Protein AF-A0A7J4EHS3-F1 (afdb_monomer_lite)

pLDDT: mean 74.92, std 10.78, range [51.06, 93.81]

Foldseek 3Di:
DVVVVVVVVCVVCVVVVVVVVVLVVQQDAQAPQNQDADPVRHRPRDSSHHPSVVVVVVVVVD

Secondary structure (DSSP, 8-state):
-HHHHHHHHHHHHHHHHHHHHHHHHS--S-BTTTTPBPTTSSBSS-TT-BHHHHHHHHHHT-

Sequence (62 aa):
MQYEVILQALWLILPAYAANGCAVLVGGGTPIDFGKMWKDGRRILGDGKTWRGLFLVLSLEQ

Structure (mmCIF, N/CA/C/O backbone):
data_AF-A0A7J4EHS3-F1
#
_entry.id   AF-A0A7J4EHS3-F1
#
loop_
_atom_site.group_PDB
_atom_site.id
_atom_site.type_symbol
_atom_site.label_atom_id
_atom_site.label_alt_id
_atom_site.label_comp_id
_atom_site.label_asym_id
_atom_site.label_entity_id
_atom_site.label_seq_id
_atom_site.pdbx_PDB_ins_code
_atom_site.Cartn_x
_atom_site.Cartn_y
_atom_site.Cartn_z
_atom_site.occupancy
_atom_site.B_iso_or_equiv
_atom_site.auth_seq_id
_atom_site.auth_comp_id
_atom_site.auth_asym_id
_atom_site.auth_atom_id
_atom_site.pdbx_PDB_model_num
ATOM 1 N N . MET A 1 1 ? 18.464 0.600 -27.351 1.00 63.44 1 MET A N 1
ATOM 2 C CA . MET A 1 1 ? 18.735 -0.771 -26.865 1.00 63.44 1 MET A CA 1
ATOM 3 C C . MET A 1 1 ? 19.012 -0.829 -25.361 1.00 63.44 1 MET A C 1
ATOM 5 O O . MET A 1 1 ? 18.081 -1.121 -24.631 1.00 63.44 1 MET A O 1
ATOM 9 N N . GLN A 1 2 ? 20.215 -0.519 -24.845 1.00 73.69 2 GLN A N 1
ATOM 10 C CA . GLN A 1 2 ? 20.514 -0.719 -23.406 1.00 73.69 2 GLN A CA 1
ATOM 11 C C . GLN A 1 2 ? 19.744 0.235 -22.468 1.00 73.69 2 GLN A C 1
ATOM 13 O O . GLN A 1 2 ? 19.194 -0.187 -21.455 1.00 73.69 2 GLN A O 1
ATOM 18 N N . TYR A 1 3 ? 19.680 1.523 -22.821 1.00 84.06 3 TYR A N 1
ATOM 19 C CA . TYR A 1 3 ? 19.006 2.545 -22.009 1.00 84.06 3 TYR A CA 1
ATOM 20 C C . TYR A 1 3 ? 17.480 2.395 -21.992 1.00 84.06 3 TYR A C 1
ATOM 22 O O . TYR A 1 3 ? 16.850 2.683 -20.979 1.00 84.06 3 TYR A O 1
ATOM 30 N N . GLU A 1 4 ? 16.886 1.902 -23.082 1.00 90.81 4 GLU A N 1
ATOM 31 C CA . GLU A 1 4 ? 15.437 1.675 -23.170 1.00 90.81 4 GLU A CA 1
ATOM 32 C C . GLU A 1 4 ? 14.973 0.609 -22.180 1.00 90.81 4 GLU A C 1
ATOM 34 O O . GLU A 1 4 ? 13.978 0.817 -21.494 1.00 90.81 4 GLU A O 1
ATOM 39 N N . VAL A 1 5 ? 15.724 -0.488 -22.042 1.00 91.12 5 VAL A N 1
ATOM 40 C CA . VAL A 1 5 ? 15.397 -1.561 -21.090 1.00 91.12 5 VAL A CA 1
ATOM 41 C C . VAL A 1 5 ? 15.442 -1.045 -19.651 1.00 91.12 5 VAL A C 1
ATOM 43 O O . VAL A 1 5 ? 14.560 -1.357 -18.855 1.00 91.12 5 VAL A O 1
ATOM 46 N N . ILE A 1 6 ? 16.431 -0.210 -19.319 1.00 92.19 6 ILE A N 1
ATOM 47 C CA . ILE A 1 6 ? 16.550 0.392 -17.983 1.00 92.19 6 ILE A CA 1
ATOM 48 C C . ILE A 1 6 ? 15.373 1.336 -17.714 1.00 92.19 6 ILE A C 1
ATOM 50 O O . ILE A 1 6 ? 14.764 1.263 -16.649 1.00 92.19 6 ILE A O 1
ATOM 54 N N . LEU A 1 7 ? 15.013 2.189 -18.677 1.00 93.81 7 LEU A N 1
ATOM 55 C CA . LEU A 1 7 ? 13.881 3.109 -18.541 1.00 93.81 7 LEU A CA 1
ATOM 56 C C . LEU A 1 7 ? 12.546 2.366 -18.402 1.00 93.81 7 LEU A C 1
ATOM 58 O O . LEU A 1 7 ? 11.737 2.732 -17.553 1.00 93.81 7 LEU A O 1
ATOM 62 N N . GLN A 1 8 ? 12.333 1.297 -19.171 1.00 92.44 8 GLN A N 1
ATOM 63 C CA . GLN A 1 8 ? 11.141 0.453 -19.060 1.00 92.44 8 GLN A CA 1
ATOM 64 C C . GLN A 1 8 ? 11.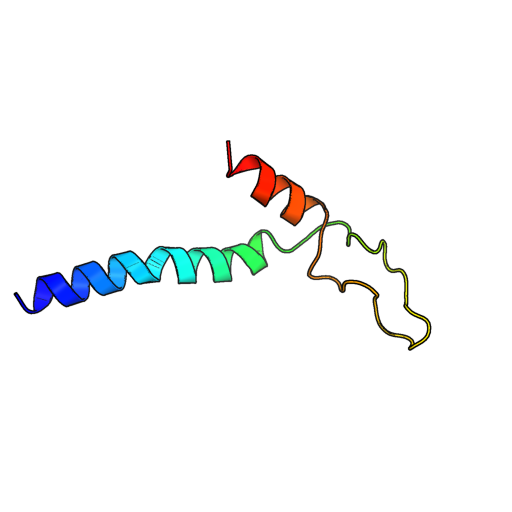071 -0.264 -17.709 1.00 92.44 8 GLN A C 1
ATOM 66 O O . GLN A 1 8 ? 10.015 -0.276 -17.080 1.00 92.44 8 GLN A O 1
ATOM 71 N N . ALA A 1 9 ? 12.187 -0.817 -17.229 1.00 91.25 9 ALA A N 1
ATOM 72 C CA . ALA A 1 9 ? 12.245 -1.477 -15.928 1.00 91.25 9 ALA A CA 1
ATOM 73 C C . ALA A 1 9 ? 11.956 -0.500 -14.778 1.00 91.25 9 ALA A C 1
ATOM 75 O O . ALA A 1 9 ? 11.179 -0.820 -13.878 1.00 91.25 9 ALA A O 1
ATOM 76 N N . LEU A 1 10 ? 12.528 0.709 -14.830 1.00 93.19 10 LEU A N 1
ATOM 77 C CA . LEU A 1 10 ? 12.243 1.762 -13.857 1.00 93.19 10 LEU A CA 1
ATOM 78 C C . LEU A 1 10 ? 10.770 2.167 -13.897 1.00 93.19 10 LEU A C 1
ATOM 80 O O . LEU A 1 10 ? 10.142 2.236 -12.845 1.00 93.19 10 LEU A O 1
ATOM 84 N N . TRP A 1 11 ? 10.203 2.369 -15.089 1.00 93.50 11 TRP A N 1
ATOM 85 C CA . TRP A 1 11 ? 8.791 2.716 -15.251 1.00 93.50 11 TRP A CA 1
ATOM 86 C C . TRP A 1 11 ? 7.853 1.641 -14.693 1.00 93.50 11 TRP A C 1
ATOM 88 O O . TRP A 1 11 ? 6.835 1.959 -14.084 1.00 93.50 11 TRP A O 1
ATOM 98 N N . LEU A 1 12 ? 8.215 0.367 -14.850 1.00 91.88 12 LEU A N 1
ATOM 99 C CA . LEU A 1 12 ? 7.417 -0.761 -14.382 1.00 91.88 12 LEU A CA 1
ATOM 100 C C . LEU A 1 12 ? 7.488 -0.942 -12.856 1.00 91.88 12 LEU A C 1
ATOM 102 O O . LEU A 1 12 ? 6.492 -1.310 -12.237 1.00 91.88 12 LEU A O 1
ATOM 106 N N . ILE A 1 13 ? 8.639 -0.659 -12.233 1.00 92.69 13 ILE A N 1
ATOM 107 C CA . ILE A 1 13 ? 8.836 -0.838 -10.785 1.00 92.69 13 ILE A CA 1
ATOM 108 C C . ILE A 1 13 ? 8.372 0.370 -9.957 1.00 92.69 13 ILE A C 1
ATOM 110 O O . ILE A 1 13 ? 7.984 0.213 -8.797 1.00 92.69 13 ILE A O 1
ATOM 114 N N . LEU A 1 14 ? 8.376 1.571 -10.547 1.00 91.50 14 LEU A N 1
ATOM 115 C CA . LEU A 1 14 ? 7.980 2.818 -9.890 1.00 91.50 14 LEU A CA 1
ATOM 116 C C . LEU A 1 14 ? 6.592 2.751 -9.219 1.00 91.50 14 LEU A C 1
ATOM 118 O O . LEU A 1 14 ? 6.507 3.092 -8.036 1.00 91.50 14 LEU A O 1
ATOM 122 N N . PRO A 1 15 ? 5.512 2.295 -9.892 1.00 86.25 15 PRO A N 1
ATOM 123 C CA . PRO A 1 15 ? 4.188 2.238 -9.275 1.00 86.25 15 PRO A CA 1
ATOM 124 C C . PRO A 1 15 ? 4.119 1.238 -8.116 1.00 86.25 15 PRO A C 1
ATOM 126 O O . PRO A 1 15 ? 3.425 1.502 -7.138 1.00 86.25 15 PRO A O 1
ATOM 129 N N . ALA A 1 16 ? 4.874 0.135 -8.166 1.00 85.94 16 ALA A N 1
ATOM 130 C CA . ALA A 1 16 ? 4.920 -0.834 -7.071 1.00 85.94 16 ALA A CA 1
ATOM 131 C C . ALA A 1 16 ? 5.569 -0.235 -5.810 1.00 85.94 16 ALA A C 1
ATOM 133 O O . ALA A 1 16 ? 5.047 -0.393 -4.706 1.00 85.94 16 ALA A O 1
ATOM 134 N N . TYR A 1 17 ? 6.668 0.510 -5.968 1.00 86.12 17 TYR A N 1
ATOM 135 C CA . TYR A 1 17 ? 7.305 1.227 -4.859 1.00 86.12 17 TYR A CA 1
ATOM 136 C C . TYR A 1 17 ? 6.433 2.367 -4.326 1.00 86.12 17 TYR A C 1
ATOM 138 O O . TYR A 1 17 ? 6.310 2.525 -3.109 1.00 86.12 17 TYR A 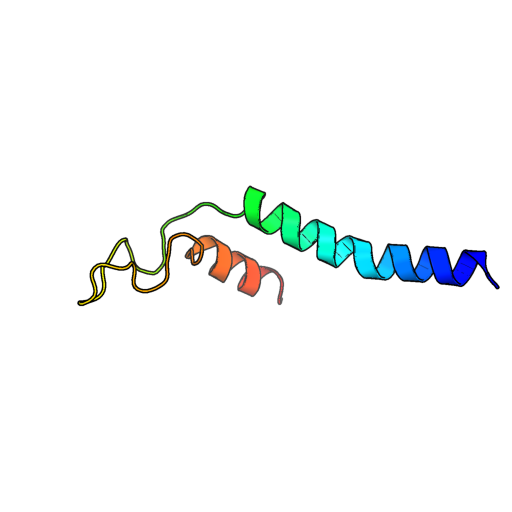O 1
ATOM 146 N N . ALA A 1 18 ? 5.789 3.124 -5.219 1.00 85.56 18 ALA A N 1
ATOM 147 C CA . ALA A 1 18 ? 4.858 4.179 -4.840 1.00 85.56 18 ALA A CA 1
ATOM 148 C C . ALA A 1 18 ? 3.662 3.618 -4.055 1.00 85.56 18 ALA A C 1
ATOM 150 O O . ALA A 1 18 ? 3.341 4.142 -2.995 1.00 85.56 18 ALA A O 1
ATOM 151 N N . ALA A 1 19 ? 3.056 2.512 -4.500 1.00 77.69 19 ALA A N 1
ATOM 152 C CA . ALA A 1 19 ? 1.959 1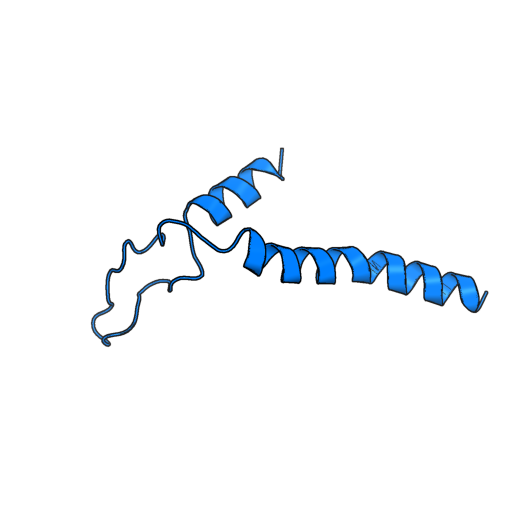.851 -3.793 1.00 77.69 19 ALA A CA 1
ATOM 153 C C . ALA A 1 19 ? 2.374 1.364 -2.393 1.00 77.69 19 ALA A C 1
ATOM 155 O O . ALA A 1 19 ? 1.623 1.535 -1.433 1.00 77.69 19 ALA A O 1
ATOM 156 N N . ASN A 1 20 ? 3.588 0.818 -2.258 1.00 77.81 20 ASN A N 1
ATOM 157 C CA . ASN A 1 20 ? 4.109 0.329 -0.980 1.00 77.81 20 ASN A CA 1
ATOM 158 C C . ASN A 1 20 ? 4.349 1.478 0.024 1.00 77.81 20 ASN A C 1
ATOM 160 O O . ASN A 1 20 ? 3.994 1.370 1.195 1.00 77.81 20 ASN A O 1
ATOM 164 N N . GLY A 1 21 ? 4.874 2.620 -0.439 1.00 76.06 21 GLY A N 1
ATOM 165 C CA . GLY A 1 21 ? 5.008 3.831 0.382 1.00 76.06 21 GLY A CA 1
ATOM 166 C C . GLY A 1 21 ? 3.661 4.488 0.706 1.00 76.06 21 GLY A C 1
ATOM 167 O O . GLY A 1 21 ? 3.417 4.898 1.843 1.00 76.06 21 GLY A O 1
ATOM 168 N N . CYS A 1 22 ? 2.745 4.522 -0.264 1.00 66.81 22 CYS A N 1
ATOM 169 C CA . CYS A 1 22 ? 1.380 4.993 -0.062 1.00 66.81 22 CYS A CA 1
ATOM 170 C C . CYS A 1 22 ? 0.655 4.160 0.996 1.00 66.81 22 CYS A C 1
ATOM 172 O O . CYS A 1 22 ? -0.063 4.740 1.794 1.00 66.81 22 CYS A O 1
ATOM 174 N N . ALA A 1 23 ? 0.885 2.850 1.104 1.00 63.78 23 ALA A N 1
ATOM 175 C CA . ALA A 1 23 ? 0.270 2.027 2.149 1.00 63.78 23 ALA A CA 1
ATOM 176 C C . ALA A 1 23 ? 0.579 2.509 3.581 1.00 63.78 23 ALA A C 1
ATOM 178 O O . ALA A 1 23 ? -0.221 2.268 4.479 1.00 63.78 23 ALA A O 1
ATOM 179 N N . VAL A 1 24 ? 1.687 3.227 3.797 1.00 64.19 24 VAL A N 1
ATOM 180 C CA . VAL A 1 24 ? 2.012 3.867 5.084 1.00 64.19 24 VAL A CA 1
ATOM 181 C C . VAL A 1 24 ? 1.290 5.211 5.240 1.00 64.19 24 VAL A C 1
ATOM 183 O O . VAL A 1 24 ? 0.817 5.526 6.325 1.00 64.19 24 VAL A O 1
ATOM 186 N N . LEU A 1 25 ? 1.156 5.989 4.159 1.00 61.22 25 LEU A N 1
ATOM 187 C CA . LEU A 1 25 ? 0.482 7.299 4.165 1.00 61.22 25 LEU A CA 1
ATOM 188 C C . LEU A 1 25 ? -1.053 7.195 4.194 1.00 61.22 25 LEU A C 1
ATOM 190 O O . LEU A 1 25 ? -1.717 8.001 4.841 1.00 61.22 25 LEU A O 1
ATOM 194 N N . VAL A 1 26 ? -1.623 6.198 3.511 1.00 58.56 26 VAL A N 1
ATOM 195 C CA . VAL A 1 26 ? -3.051 5.836 3.570 1.00 58.56 26 VAL A CA 1
ATOM 196 C C . VAL A 1 26 ? -3.324 4.774 4.645 1.00 58.56 26 VAL A C 1
ATOM 198 O O . VAL A 1 26 ? -4.478 4.461 4.949 1.00 58.56 26 VAL A O 1
ATOM 201 N N . GLY A 1 27 ? -2.262 4.243 5.253 1.00 54.97 27 GLY A N 1
ATOM 202 C CA . GLY A 1 27 ? -2.296 3.359 6.409 1.00 54.97 27 GLY A CA 1
ATOM 203 C C . GLY A 1 27 ? -2.715 4.125 7.653 1.00 54.97 27 GLY A C 1
ATOM 204 O O . GLY A 1 27 ? -1.903 4.725 8.345 1.00 54.97 27 GLY A O 1
ATOM 205 N N . GLY A 1 28 ? -4.011 4.115 7.934 1.00 63.50 28 GLY A N 1
ATOM 206 C CA . GLY A 1 28 ? -4.563 4.777 9.108 1.00 63.50 28 GLY A CA 1
ATOM 207 C C . GLY A 1 28 ? -6.079 4.857 9.042 1.00 63.50 28 GLY A C 1
ATOM 208 O O . GLY A 1 28 ? -6.664 5.527 8.187 1.00 63.50 28 GLY A O 1
ATOM 209 N N . GLY A 1 29 ? -6.747 4.175 9.964 1.00 61.62 29 GLY A N 1
ATOM 210 C CA . GLY A 1 29 ? -8.202 4.126 10.030 1.00 61.62 29 GLY A CA 1
ATOM 211 C C . GLY A 1 29 ? -8.681 3.082 11.021 1.00 61.62 29 GLY A C 1
ATOM 212 O O . GLY A 1 29 ? -7.877 2.336 11.574 1.00 61.62 29 GLY A O 1
ATOM 213 N N . THR A 1 30 ? -9.996 3.023 11.231 1.00 62.03 30 THR A N 1
ATOM 214 C CA . THR A 1 30 ? -10.603 2.027 12.115 1.00 62.03 30 THR A CA 1
ATOM 215 C C . THR A 1 30 ? -10.231 0.623 11.632 1.00 62.03 30 THR A C 1
ATOM 217 O O . THR A 1 30 ? -10.574 0.266 10.493 1.00 62.03 30 THR A O 1
ATOM 220 N N . PRO A 1 31 ? -9.523 -0.163 12.461 1.00 68.94 31 PRO A N 1
ATOM 221 C CA . PRO A 1 31 ? -9.222 -1.552 12.158 1.00 68.94 31 PRO A CA 1
ATOM 222 C C . PRO A 1 31 ? -10.524 -2.317 11.924 1.00 68.94 31 PRO A C 1
ATOM 224 O O . PRO A 1 31 ? -11.501 -2.118 12.647 1.00 68.94 31 PRO A O 1
ATOM 227 N N . ILE A 1 32 ? -10.557 -3.193 10.923 1.00 72.12 32 ILE A N 1
ATOM 228 C CA . ILE A 1 32 ? -11.747 -3.989 10.584 1.00 72.12 32 ILE A CA 1
ATOM 229 C C . ILE A 1 32 ? -12.148 -4.897 11.744 1.00 72.12 32 ILE A C 1
ATOM 231 O O . ILE A 1 32 ? -13.327 -5.172 11.953 1.00 72.12 32 ILE A O 1
ATOM 235 N N . ASP A 1 33 ? -11.168 -5.314 12.541 1.00 69.50 33 ASP A N 1
ATOM 236 C CA . ASP A 1 33 ? -11.377 -6.104 13.743 1.00 69.50 33 ASP A CA 1
ATOM 237 C C . ASP A 1 33 ? -11.859 -5.278 14.950 1.00 69.50 33 ASP A C 1
ATOM 239 O O . ASP A 1 33 ? -12.150 -5.871 15.985 1.00 69.50 33 ASP A O 1
ATOM 243 N N . PHE A 1 34 ? -11.988 -3.944 14.850 1.00 70.75 34 PHE A N 1
ATOM 244 C CA . PHE A 1 34 ? -12.382 -3.040 15.947 1.00 70.75 34 PHE A CA 1
ATOM 245 C C . PHE A 1 34 ? -11.560 -3.237 17.237 1.00 70.75 34 PHE A C 1
ATOM 247 O O . PHE A 1 34 ? -12.033 -2.974 18.339 1.00 70.75 34 PHE A O 1
ATOM 254 N N . GLY A 1 35 ? -10.326 -3.740 17.120 1.00 68.69 35 GLY A N 1
ATOM 255 C CA . GLY A 1 35 ? -9.499 -4.079 18.280 1.00 68.69 35 GLY A CA 1
ATOM 256 C C . GLY A 1 35 ? -9.864 -5.400 18.968 1.00 68.69 35 GLY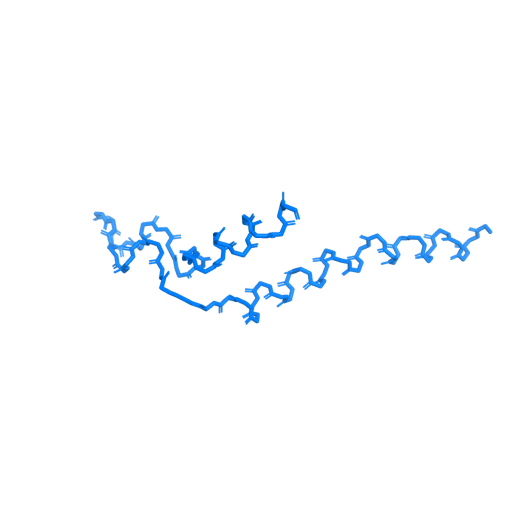 A C 1
ATOM 257 O O . GLY A 1 35 ? -9.330 -5.685 20.039 1.00 68.69 35 GLY A O 1
ATOM 258 N N . LYS A 1 36 ? -10.730 -6.240 18.379 1.00 73.31 36 LYS A N 1
ATOM 259 C CA . LYS A 1 36 ? -10.999 -7.584 18.904 1.00 73.31 36 LYS A CA 1
ATOM 260 C C . LYS A 1 36 ? -9.718 -8.410 18.934 1.00 73.31 36 LYS A C 1
ATOM 262 O O . LYS A 1 36 ? -8.982 -8.517 17.949 1.00 73.31 36 LYS A O 1
ATOM 267 N N . MET A 1 37 ? -9.501 -9.034 20.083 1.00 76.12 37 MET A N 1
ATOM 268 C CA . MET A 1 37 ? -8.448 -10.011 20.297 1.00 76.12 37 MET A CA 1
ATOM 269 C C . MET A 1 37 ? -9.018 -11.411 20.079 1.00 76.12 37 MET A C 1
ATOM 271 O O . MET A 1 37 ? -10.132 -11.724 20.504 1.00 76.12 37 MET A O 1
ATOM 275 N N . TRP A 1 38 ? -8.260 -12.241 19.376 1.00 77.00 38 TRP A N 1
ATOM 276 C CA . TRP A 1 38 ? -8.506 -13.667 19.269 1.00 77.00 38 TRP A CA 1
ATOM 277 C C . TRP A 1 38 ? -8.195 -14.358 20.605 1.00 77.00 38 TRP A C 1
ATOM 279 O O . TRP A 1 38 ? -7.528 -13.781 21.467 1.00 77.00 38 TRP A O 1
ATOM 289 N N . LYS A 1 39 ? -8.646 -15.608 20.778 1.00 78.44 39 LYS A N 1
ATOM 290 C CA . LYS A 1 39 ? -8.436 -16.397 22.013 1.00 78.44 39 LYS A CA 1
ATOM 291 C C . LYS A 1 39 ? -6.958 -16.561 22.392 1.00 78.44 39 LYS A C 1
ATOM 293 O O . LYS A 1 39 ? -6.648 -16.790 23.554 1.00 78.44 39 LYS A O 1
ATOM 298 N N . ASP A 1 40 ? -6.073 -16.361 21.424 1.00 82.81 40 ASP A N 1
ATOM 299 C CA . ASP A 1 40 ? -4.625 -16.504 21.555 1.00 82.81 40 ASP A CA 1
ATOM 300 C C . ASP A 1 40 ? -3.947 -15.186 21.996 1.00 82.81 40 ASP A C 1
ATOM 302 O O . ASP A 1 40 ? -2.723 -15.069 21.972 1.00 82.81 40 ASP A O 1
ATOM 306 N N . GLY A 1 41 ? -4.731 -14.153 22.337 1.00 76.88 41 GLY A N 1
ATOM 307 C CA . GLY A 1 41 ? -4.245 -12.846 22.798 1.00 76.88 41 GLY A CA 1
ATOM 308 C C . GLY A 1 41 ? -3.729 -11.920 21.690 1.00 76.88 41 GLY A C 1
ATOM 309 O O . GLY A 1 41 ? -3.272 -10.816 21.974 1.00 76.88 41 GLY A O 1
ATOM 310 N N . ARG A 1 42 ? -3.806 -12.337 20.419 1.00 77.31 42 ARG A N 1
ATOM 311 C CA . ARG A 1 42 ? -3.412 -11.531 19.249 1.00 77.31 42 ARG A CA 1
ATOM 312 C C . ARG A 1 42 ? -4.627 -10.887 18.584 1.00 77.31 42 ARG A C 1
ATOM 314 O O . ARG A 1 42 ? -5.730 -11.417 18.654 1.00 77.31 42 ARG A O 1
ATOM 321 N N . ARG A 1 43 ? -4.433 -9.751 17.911 1.00 73.69 43 ARG A N 1
ATOM 322 C CA . ARG A 1 43 ? -5.465 -9.096 17.082 1.00 73.69 43 ARG A CA 1
ATOM 323 C C . ARG A 1 43 ? -5.917 -10.039 15.959 1.00 73.69 43 ARG A C 1
ATOM 325 O O . ARG A 1 43 ? -5.074 -10.704 15.364 1.00 73.69 43 ARG A O 1
ATOM 332 N N . ILE A 1 44 ? -7.222 -10.097 15.676 1.00 75.25 44 ILE A N 1
ATOM 333 C CA . ILE A 1 44 ? -7.794 -11.045 14.694 1.00 75.25 44 ILE A CA 1
ATOM 334 C C . ILE A 1 44 ? -7.303 -10.745 13.271 1.00 75.25 44 ILE A C 1
ATOM 336 O O . ILE A 1 44 ? -6.980 -11.663 12.522 1.00 75.25 44 ILE A O 1
ATOM 340 N N . LEU A 1 45 ? -7.253 -9.466 12.890 1.00 71.62 45 LEU A N 1
ATOM 341 C CA . LEU A 1 45 ? -6.834 -9.028 11.554 1.00 71.62 45 LEU A CA 1
ATOM 342 C C . LEU A 1 45 ? -5.588 -8.135 11.601 1.00 71.62 45 LEU A C 1
ATOM 344 O O . LEU A 1 45 ? -4.829 -8.111 10.632 1.00 71.62 45 LEU A O 1
ATOM 348 N N . GLY A 1 46 ? -5.366 -7.446 12.724 1.00 69.38 46 GLY A N 1
ATOM 349 C CA . GLY A 1 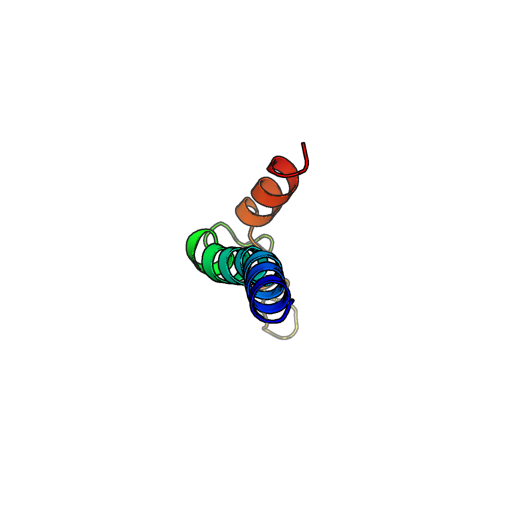46 ? -4.240 -6.538 12.933 1.00 69.38 46 GLY A CA 1
ATOM 350 C C . GLY A 1 46 ? -4.524 -5.111 12.453 1.00 69.38 46 GLY A C 1
ATOM 351 O O . GLY A 1 46 ? -5.428 -4.866 11.655 1.00 69.38 46 GLY A O 1
ATOM 352 N N . ASP A 1 47 ? -3.727 -4.152 12.935 1.00 68.19 47 ASP A N 1
ATOM 353 C CA . ASP A 1 47 ? -3.891 -2.712 12.660 1.00 68.19 47 ASP A CA 1
ATOM 354 C C . ASP A 1 47 ? -3.792 -2.340 11.170 1.00 68.19 47 ASP A C 1
ATOM 356 O O . ASP A 1 47 ? -4.347 -1.330 10.745 1.00 68.19 47 ASP A O 1
ATOM 360 N N . GLY A 1 48 ? -3.131 -3.171 10.357 1.00 65.94 48 GLY A N 1
ATOM 361 C CA . GLY A 1 48 ? -2.952 -2.931 8.922 1.00 65.94 48 GLY A CA 1
ATOM 362 C C . GLY A 1 48 ? -4.206 -3.159 8.069 1.00 65.94 48 GLY A C 1
ATOM 363 O O . GLY A 1 48 ? -4.241 -2.735 6.916 1.00 65.94 48 GLY A O 1
ATOM 364 N N . LYS A 1 49 ? -5.250 -3.808 8.600 1.00 68.31 49 LYS A N 1
ATOM 365 C CA . LYS A 1 49 ? -6.493 -4.082 7.861 1.00 68.31 49 LYS A CA 1
ATOM 366 C C . LYS A 1 49 ? -7.587 -3.116 8.290 1.00 68.31 49 LYS A C 1
ATOM 368 O O . LYS A 1 49 ? -8.365 -3.413 9.192 1.00 68.31 49 LYS A O 1
ATOM 373 N N . THR A 1 50 ? -7.637 -1.952 7.648 1.00 76.44 50 THR A N 1
ATOM 374 C CA . THR A 1 50 ? -8.588 -0.874 7.967 1.00 76.44 50 THR A CA 1
ATOM 375 C C . THR A 1 50 ? -9.743 -0.806 6.969 1.00 76.44 50 THR A C 1
ATOM 377 O O . THR A 1 50 ? -9.573 -1.095 5.784 1.00 76.44 50 THR A O 1
ATOM 380 N N . TRP A 1 51 ? -10.922 -0.371 7.430 1.00 72.12 51 TRP A N 1
ATOM 381 C CA . TRP A 1 51 ? -12.089 -0.165 6.556 1.00 72.12 51 TRP A CA 1
ATOM 382 C C . TRP A 1 51 ? -11.805 0.857 5.448 1.00 72.12 51 TRP A C 1
ATOM 384 O O . TRP A 1 51 ? -12.236 0.673 4.314 1.00 72.12 51 TRP A O 1
ATOM 394 N N . ARG A 1 52 ? -11.023 1.903 5.751 1.00 68.62 52 ARG A N 1
ATOM 395 C CA . ARG A 1 52 ? -10.598 2.912 4.766 1.00 68.62 52 ARG A CA 1
ATOM 396 C C . ARG A 1 52 ? -9.755 2.302 3.649 1.00 68.62 52 ARG A C 1
ATOM 398 O O . ARG A 1 52 ? -9.993 2.630 2.495 1.00 68.62 52 ARG A O 1
ATOM 405 N N . GLY A 1 53 ? -8.829 1.397 3.975 1.00 69.81 53 GLY A N 1
ATOM 406 C CA . GLY A 1 53 ? -8.047 0.680 2.964 1.00 69.81 53 GLY A CA 1
ATOM 407 C C . GLY A 1 53 ? -8.921 -0.176 2.044 1.00 69.81 53 GLY A C 1
ATOM 408 O O . GLY A 1 53 ? -8.698 -0.208 0.838 1.00 69.81 53 GLY A O 1
ATOM 409 N N . LEU A 1 54 ? -9.964 -0.802 2.595 1.00 75.00 54 LEU A N 1
ATOM 410 C CA . LEU A 1 54 ? -10.902 -1.637 1.840 1.00 75.00 54 LEU A CA 1
ATOM 411 C C . LEU A 1 54 ? -11.780 -0.805 0.888 1.00 75.00 54 LEU A C 1
ATOM 413 O O . LEU A 1 54 ? -11.939 -1.165 -0.275 1.00 75.00 54 LEU A O 1
ATOM 417 N N . PHE A 1 55 ? -12.279 0.348 1.345 1.00 73.06 55 PHE A N 1
ATOM 418 C CA . PHE A 1 55 ? -13.022 1.281 0.494 1.00 73.06 55 PHE A CA 1
ATOM 419 C C . PHE A 1 55 ? -12.144 1.955 -0.564 1.00 73.06 55 PHE A C 1
ATOM 421 O O . PHE A 1 55 ? -12.610 2.149 -1.682 1.00 73.06 55 PHE A O 1
ATOM 428 N N . LEU A 1 56 ? -10.889 2.290 -0.246 1.00 73.00 56 LEU A N 1
ATOM 429 C CA . LEU A 1 56 ? -9.958 2.880 -1.209 1.00 73.00 56 LEU A CA 1
ATOM 430 C C . LEU A 1 56 ? -9.686 1.915 -2.368 1.00 73.00 56 LEU A C 1
ATOM 432 O O . LEU A 1 56 ? -9.775 2.323 -3.519 1.00 73.00 56 LEU A O 1
ATOM 436 N N . VAL A 1 57 ? -9.420 0.640 -2.065 1.00 72.50 57 VAL A N 1
ATOM 437 C CA . VAL A 1 57 ? -9.247 -0.407 -3.085 1.00 72.50 57 VAL A CA 1
ATOM 438 C C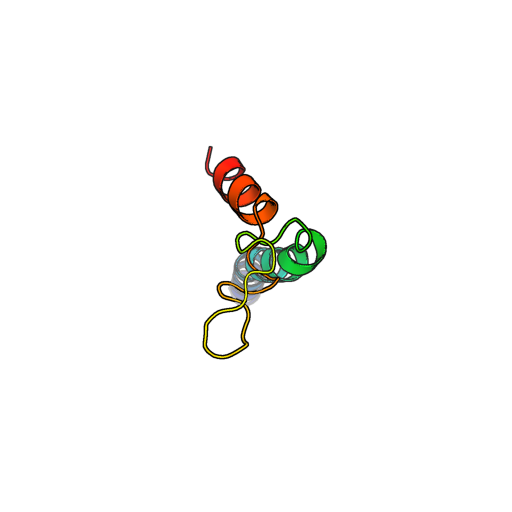 . VAL A 1 57 ? -10.498 -0.539 -3.953 1.00 72.50 57 VAL A C 1
ATOM 440 O O . VAL A 1 57 ? -10.389 -0.469 -5.168 1.00 72.50 57 VAL A O 1
ATOM 443 N N . LEU A 1 58 ? -11.688 -0.639 -3.352 1.00 71.00 58 LEU A N 1
ATOM 444 C CA . LEU A 1 58 ? -12.947 -0.729 -4.107 1.00 71.00 58 LEU A CA 1
ATOM 445 C C . LEU A 1 58 ? -13.244 0.520 -4.955 1.00 71.00 58 LEU A C 1
ATOM 447 O O . LEU A 1 58 ? -13.907 0.423 -5.982 1.00 71.00 58 LEU A O 1
ATOM 451 N N . SER A 1 59 ? -12.780 1.695 -4.527 1.00 66.38 59 SER A N 1
ATOM 452 C CA . SER A 1 59 ? -12.993 2.957 -5.251 1.00 66.38 59 SER A CA 1
ATOM 453 C C . SER A 1 59 ? -12.018 3.154 -6.411 1.00 66.38 59 SER A C 1
ATOM 455 O O . SER A 1 59 ? -12.315 3.928 -7.311 1.00 66.38 59 SER A O 1
ATOM 457 N N . LEU A 1 60 ? -10.862 2.486 -6.385 1.00 66.12 60 LEU A N 1
ATOM 458 C CA . LEU A 1 60 ? -9.864 2.532 -7.458 1.00 66.12 60 LEU A CA 1
ATOM 459 C C . LEU A 1 60 ? -10.140 1.513 -8.578 1.00 66.12 60 LEU A C 1
ATOM 461 O O . LEU A 1 60 ? -9.497 1.579 -9.619 1.00 66.12 60 LEU A O 1
ATOM 465 N N . GLU A 1 61 ? -11.088 0.596 -8.369 1.00 58.03 61 GLU A N 1
ATOM 466 C CA . GLU A 1 61 ? -11.476 -0.469 -9.311 1.00 58.03 61 GLU A CA 1
ATOM 467 C C . GLU A 1 61 ? -12.730 -0.117 -10.151 1.00 58.03 61 GLU A C 1
ATOM 469 O O . GLU A 1 61 ? -13.320 -1.005 -10.768 1.00 58.03 61 GLU A O 1
ATOM 474 N N . GLN A 1 62 ? -13.159 1.154 -10.174 1.00 51.06 62 GLN A N 1
ATOM 475 C CA . GLN A 1 62 ? -14.282 1.660 -10.987 1.00 51.06 62 GLN A CA 1
ATOM 476 C C . GLN A 1 62 ? -13.826 2.651 -12.057 1.00 51.06 62 GLN A C 1
ATOM 478 O O . GLN A 1 62 ? -12.959 3.498 -11.745 1.00 51.06 62 GLN A O 1
#

Radius of gyration: 17.39 Å; chains: 1; bounding box: 35×24×50 Å